Protein AF-A0A078IQ07-F1 (afdb_monomer_lite)

Structure (mmCIF, N/CA/C/O backbone):
data_AF-A0A078IQ07-F1
#
_entry.id   AF-A0A078IQ07-F1
#
loop_
_atom_site.group_PDB
_atom_site.id
_atom_site.type_symbol
_atom_site.label_atom_id
_atom_site.label_alt_id
_atom_site.label_comp_id
_atom_site.label_asym_id
_atom_site.label_entity_id
_atom_site.label_seq_id
_atom_site.pdbx_PDB_ins_code
_atom_site.Cartn_x
_atom_site.Cartn_y
_atom_site.Cartn_z
_atom_site.occupancy
_atom_site.B_iso_or_equiv
_atom_site.auth_seq_id
_atom_site.auth_comp_id
_atom_site.auth_asym_id
_atom_site.auth_atom_id
_atom_site.pdbx_PDB_model_num
ATOM 1 N N . MET A 1 1 ? -13.495 -13.438 17.071 1.00 44.78 1 MET A N 1
ATOM 2 C CA . MET A 1 1 ? -13.556 -13.092 15.633 1.00 44.78 1 MET A CA 1
ATOM 3 C C . MET A 1 1 ? -12.244 -12.406 15.246 1.00 44.78 1 MET A C 1
ATOM 5 O O . MET A 1 1 ? -12.105 -11.219 15.484 1.00 44.78 1 MET A O 1
ATOM 9 N N . SER A 1 2 ? -11.256 -13.152 14.739 1.00 52.88 2 SER A N 1
ATOM 10 C CA . SER A 1 2 ? -9.879 -12.670 14.461 1.00 52.88 2 SER A CA 1
ATOM 11 C C . SER A 1 2 ? -9.335 -13.111 13.085 1.00 52.88 2 SER A C 1
ATOM 13 O O . SER A 1 2 ? -8.196 -12.823 12.738 1.00 52.88 2 SER A O 1
ATOM 15 N N . ALA A 1 3 ? -10.172 -13.745 12.255 1.00 54.69 3 ALA A N 1
ATOM 16 C CA . ALA A 1 3 ? -9.835 -14.213 10.906 1.00 54.69 3 ALA A CA 1
ATOM 17 C C . ALA A 1 3 ? -9.666 -13.144 9.786 1.00 54.69 3 ALA A C 1
ATOM 19 O O . ALA A 1 3 ? -8.948 -13.432 8.823 1.00 54.69 3 ALA A O 1
ATOM 20 N N . PRO A 1 4 ? -10.267 -11.930 9.830 1.00 66.81 4 PRO A N 1
ATOM 21 C CA . PRO A 1 4 ? -10.241 -11.045 8.658 1.00 66.81 4 PRO A CA 1
ATOM 22 C C . PRO A 1 4 ? -8.871 -10.397 8.403 1.00 66.81 4 PRO A C 1
ATOM 24 O O . PRO A 1 4 ? -8.485 -10.227 7.251 1.00 66.81 4 PRO A O 1
ATOM 27 N N . VAL A 1 5 ? -8.099 -10.082 9.448 1.00 66.25 5 VAL A N 1
ATOM 28 C CA . VAL A 1 5 ? -6.788 -9.416 9.307 1.00 66.25 5 VAL A CA 1
ATOM 29 C C . VAL A 1 5 ? -5.743 -10.348 8.695 1.00 66.25 5 VAL A C 1
ATOM 31 O O . VAL A 1 5 ? -5.036 -9.949 7.773 1.00 66.25 5 VAL A O 1
ATOM 34 N N . LEU A 1 6 ? -5.680 -11.599 9.163 1.00 71.69 6 LEU A N 1
ATOM 35 C CA . LEU A 1 6 ? -4.736 -12.599 8.653 1.00 71.69 6 LEU A CA 1
ATOM 36 C C . LEU A 1 6 ? -4.984 -12.906 7.170 1.00 71.69 6 LEU A C 1
ATOM 38 O O . LEU A 1 6 ? -4.038 -12.998 6.397 1.00 71.69 6 LEU A O 1
ATOM 42 N N . SER A 1 7 ? -6.254 -12.957 6.759 1.00 77.94 7 SER A N 1
ATOM 43 C CA . SER A 1 7 ? -6.643 -13.165 5.358 1.00 77.94 7 SER A CA 1
ATOM 44 C C . SER A 1 7 ? -6.202 -12.003 4.455 1.00 77.94 7 SER A C 1
ATOM 46 O O . SER A 1 7 ? -5.711 -12.213 3.349 1.00 77.94 7 SER A O 1
ATOM 48 N N . VAL A 1 8 ? -6.331 -10.757 4.928 1.00 78.75 8 VAL A N 1
ATOM 49 C CA . VAL A 1 8 ? -5.872 -9.569 4.185 1.00 78.75 8 VAL A CA 1
ATOM 50 C C . VAL A 1 8 ? -4.345 -9.528 4.089 1.00 78.75 8 VAL A C 1
ATOM 52 O O . VAL A 1 8 ? -3.809 -9.124 3.054 1.00 78.75 8 VAL A O 1
ATOM 55 N N . LEU A 1 9 ? -3.647 -9.956 5.142 1.00 80.12 9 LEU A N 1
ATOM 56 C CA . LEU A 1 9 ? -2.187 -10.010 5.179 1.00 80.12 9 LEU A CA 1
ATOM 57 C C . LEU A 1 9 ? -1.645 -11.034 4.171 1.00 80.12 9 LEU A C 1
ATOM 59 O O . LEU A 1 9 ? -0.750 -10.702 3.397 1.00 80.12 9 LEU A O 1
ATOM 63 N N . ASP A 1 10 ? -2.256 -12.220 4.107 1.00 82.25 10 ASP A N 1
ATOM 64 C CA . ASP A 1 10 ? -1.909 -13.280 3.151 1.00 82.25 10 ASP A CA 1
ATOM 65 C C . ASP A 1 10 ? -2.081 -12.819 1.691 1.00 82.25 10 ASP A C 1
ATOM 67 O O . ASP A 1 10 ? -1.183 -12.970 0.860 1.00 82.25 10 ASP A O 1
ATOM 71 N N . ILE A 1 11 ? -3.179 -12.113 1.392 1.00 84.69 11 ILE A N 1
ATOM 72 C CA . ILE A 1 11 ? -3.427 -11.538 0.060 1.00 84.69 11 ILE A CA 1
ATOM 73 C C . ILE A 1 11 ? -2.379 -10.475 -0.310 1.00 84.69 11 ILE A C 1
ATOM 75 O O . ILE A 1 11 ? -1.916 -10.436 -1.456 1.00 84.69 11 ILE A O 1
ATOM 79 N N . ARG A 1 12 ? -2.011 -9.578 0.619 1.00 83.50 12 ARG A N 1
ATOM 80 C CA . ARG A 1 12 ? -1.007 -8.527 0.352 1.00 83.50 12 ARG A CA 1
ATOM 81 C C . ARG A 1 12 ? 0.399 -9.115 0.209 1.00 83.50 12 ARG A C 1
ATOM 83 O O . ARG A 1 12 ? 1.117 -8.717 -0.707 1.00 83.50 12 ARG A O 1
ATOM 90 N N . LEU A 1 13 ? 0.756 -10.109 1.026 1.00 85.25 13 LEU A N 1
ATOM 91 C CA . LEU A 1 13 ? 2.004 -10.868 0.887 1.00 85.25 13 LEU A CA 1
ATOM 92 C C . LEU A 1 13 ? 2.065 -11.612 -0.449 1.00 85.25 13 LEU A C 1
ATOM 94 O O . LEU A 1 13 ? 3.088 -11.566 -1.126 1.00 85.25 13 LEU A O 1
ATOM 98 N N . GLY A 1 14 ? 0.965 -12.238 -0.873 1.00 85.69 14 GLY A N 1
ATOM 99 C CA . GLY A 1 14 ? 0.876 -12.910 -2.168 1.00 85.69 14 GLY A CA 1
ATOM 100 C C . GLY A 1 14 ? 1.056 -11.959 -3.357 1.00 85.69 14 GLY A C 1
ATOM 101 O O . GLY A 1 14 ? 1.670 -12.343 -4.355 1.00 85.69 14 GLY A O 1
ATOM 102 N N . ARG A 1 15 ? 0.565 -10.715 -3.249 1.00 85.50 15 ARG A N 1
ATOM 103 C CA . ARG A 1 15 ? 0.795 -9.652 -4.246 1.00 85.50 15 ARG A CA 1
ATOM 104 C C . ARG A 1 15 ? 2.253 -9.186 -4.261 1.00 85.50 15 ARG A C 1
ATOM 106 O O . ARG A 1 15 ? 2.841 -9.119 -5.334 1.00 85.50 15 ARG A O 1
ATOM 113 N N . LEU A 1 16 ? 2.849 -8.941 -3.092 1.00 84.88 16 LEU A N 1
ATOM 114 C CA . LEU A 1 16 ? 4.262 -8.560 -2.974 1.00 84.88 16 LEU A CA 1
ATOM 115 C C . LEU A 1 16 ? 5.191 -9.651 -3.516 1.00 84.88 16 LEU A C 1
ATOM 117 O O . LEU A 1 16 ? 6.114 -9.363 -4.270 1.00 84.88 16 LEU A O 1
ATOM 121 N N . ARG A 1 17 ? 4.912 -10.913 -3.180 1.00 85.12 17 ARG A N 1
ATOM 122 C CA . ARG A 1 17 ? 5.669 -12.068 -3.665 1.00 85.12 17 ARG A CA 1
ATOM 123 C C . ARG A 1 17 ? 5.620 -12.181 -5.187 1.00 85.12 17 ARG A C 1
ATOM 125 O O . ARG A 1 17 ? 6.654 -12.422 -5.796 1.00 85.12 17 ARG A O 1
ATOM 132 N N . ARG A 1 18 ? 4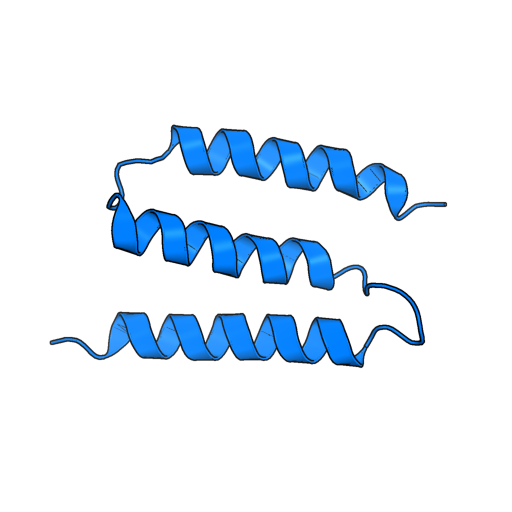.450 -12.006 -5.809 1.00 83.94 18 ARG A N 1
ATOM 133 C CA . ARG A 1 18 ? 4.339 -12.000 -7.278 1.00 83.94 18 ARG A CA 1
ATOM 134 C C . ARG A 1 18 ? 5.144 -10.864 -7.894 1.00 83.94 18 ARG A C 1
ATOM 136 O O . ARG A 1 18 ? 5.962 -11.115 -8.766 1.00 83.94 18 ARG A O 1
ATOM 143 N N . ALA A 1 19 ? 5.007 -9.661 -7.347 1.00 79.62 19 ALA A N 1
ATOM 144 C CA . ALA A 1 19 ? 5.743 -8.502 -7.825 1.00 79.62 19 ALA A CA 1
ATOM 145 C C . ALA A 1 19 ? 7.274 -8.627 -7.653 1.00 79.62 19 ALA A C 1
ATOM 147 O O . ALA A 1 19 ? 8.019 -8.039 -8.432 1.00 79.62 19 ALA A O 1
ATOM 148 N N . LEU A 1 20 ? 7.743 -9.395 -6.660 1.00 79.12 20 LEU A N 1
ATOM 149 C CA . LEU A 1 20 ? 9.154 -9.765 -6.488 1.00 79.12 20 LEU A CA 1
ATOM 150 C C . LEU A 1 20 ? 9.638 -10.775 -7.533 1.00 79.12 20 LEU A C 1
ATOM 152 O O . LEU A 1 20 ? 10.788 -10.708 -7.949 1.00 79.12 20 LEU A O 1
ATOM 156 N N . HIS A 1 21 ? 8.784 -11.718 -7.934 1.00 80.69 21 HIS A N 1
ATOM 157 C CA . HIS A 1 21 ? 9.130 -12.742 -8.922 1.00 80.69 21 HIS A CA 1
ATOM 158 C C . HIS A 1 21 ? 9.028 -12.252 -10.372 1.00 80.69 21 HIS A C 1
ATOM 160 O O . HIS A 1 21 ? 9.721 -12.786 -11.225 1.00 80.69 21 HIS A O 1
ATOM 166 N N . GLU A 1 22 ? 8.185 -11.257 -10.653 1.00 80.12 22 GLU A N 1
ATOM 167 C CA . GLU A 1 22 ? 8.020 -10.657 -11.990 1.00 80.12 22 GLU A CA 1
ATOM 168 C C . GLU A 1 22 ? 9.156 -9.689 -12.365 1.00 80.12 22 GLU A C 1
ATOM 170 O O . GLU A 1 22 ? 9.240 -9.230 -13.500 1.00 80.12 22 GLU A O 1
ATOM 175 N N . GLY A 1 23 ? 10.022 -9.351 -11.412 1.00 70.69 23 GLY A N 1
ATOM 176 C CA . GLY A 1 23 ? 11.189 -8.519 -11.646 1.00 70.69 23 GLY A CA 1
ATOM 177 C C . GLY A 1 23 ? 12.368 -9.330 -12.176 1.00 70.69 23 GLY A C 1
ATOM 178 O O . GLY A 1 23 ? 13.114 -9.900 -11.382 1.00 70.69 23 GLY A O 1
ATOM 179 N N . ASP A 1 24 ? 12.571 -9.365 -13.496 1.00 63.94 24 ASP A N 1
ATOM 180 C CA . ASP A 1 24 ? 13.745 -9.971 -14.155 1.00 63.94 24 ASP A CA 1
ATOM 181 C C . ASP A 1 24 ? 15.031 -9.152 -13.878 1.00 63.94 24 ASP A C 1
ATOM 183 O O . ASP A 1 24 ? 15.594 -8.493 -14.749 1.00 63.94 24 ASP A O 1
ATOM 187 N N . GLY A 1 25 ? 15.489 -9.139 -12.622 1.00 65.38 25 GLY A N 1
ATOM 188 C CA . GLY A 1 25 ? 16.702 -8.431 -12.184 1.00 65.38 25 GLY A CA 1
ATOM 189 C C . GLY A 1 25 ? 16.506 -6.961 -11.783 1.00 65.38 25 GLY A C 1
ATOM 190 O O . GLY A 1 25 ? 17.451 -6.341 -11.299 1.00 65.38 25 GLY A O 1
ATOM 191 N N . GLY A 1 26 ? 15.288 -6.424 -11.909 1.00 68.38 26 GLY A N 1
ATOM 192 C CA . GLY A 1 26 ? 14.859 -5.123 -11.376 1.00 68.38 26 GLY A CA 1
ATOM 193 C C . GLY A 1 26 ? 13.571 -5.247 -10.555 1.00 68.38 26 GLY A C 1
ATOM 194 O O . GLY A 1 26 ? 12.926 -6.289 -10.559 1.00 68.38 26 GLY A O 1
ATOM 195 N N . PHE A 1 27 ? 13.163 -4.205 -9.831 1.00 70.44 27 PHE A N 1
ATOM 196 C CA . PHE A 1 27 ? 11.845 -4.208 -9.178 1.00 70.44 27 PHE A CA 1
ATOM 197 C C . PHE A 1 27 ? 10.759 -4.145 -10.241 1.00 70.44 27 PHE A C 1
ATOM 199 O O . PHE A 1 27 ? 10.905 -3.320 -11.126 1.00 70.44 27 PHE A O 1
ATOM 206 N N . SER A 1 28 ? 9.688 -4.945 -10.169 1.00 76.62 28 SER A N 1
ATOM 207 C CA . SER A 1 28 ? 8.534 -4.801 -11.080 1.00 76.62 28 SER A CA 1
ATOM 208 C C . SER A 1 28 ? 7.722 -3.528 -10.765 1.00 76.62 28 SER A C 1
ATOM 210 O O . SER A 1 28 ? 7.777 -3.039 -9.629 1.00 76.62 28 SER A O 1
ATOM 212 N N . PRO A 1 29 ? 6.908 -2.996 -11.701 1.00 72.06 29 PRO A N 1
ATOM 213 C CA . PRO A 1 29 ? 6.139 -1.772 -11.454 1.00 72.06 29 PRO A CA 1
ATOM 214 C C . PRO A 1 29 ? 5.135 -1.954 -10.304 1.00 72.06 29 PRO A C 1
ATOM 216 O O . PRO A 1 29 ? 4.797 -1.013 -9.588 1.00 72.06 29 PRO A O 1
ATOM 219 N N . GLY A 1 30 ? 4.680 -3.194 -10.086 1.00 77.75 30 GLY A N 1
ATOM 220 C CA . GLY A 1 30 ? 3.788 -3.572 -8.991 1.00 77.75 30 GLY A CA 1
ATOM 221 C C . GLY A 1 30 ? 4.485 -3.773 -7.642 1.00 77.75 30 GLY A C 1
ATOM 222 O O . GLY A 1 30 ? 3.798 -3.891 -6.624 1.00 77.75 30 GLY A O 1
ATOM 223 N N . PHE A 1 31 ? 5.821 -3.792 -7.596 1.00 82.69 31 PHE A N 1
ATOM 224 C CA . PHE A 1 31 ? 6.581 -4.111 -6.386 1.00 82.69 31 PHE A CA 1
ATOM 225 C C . PHE A 1 31 ? 6.456 -3.033 -5.314 1.00 82.69 31 PHE A C 1
ATOM 227 O O . PHE A 1 31 ? 6.021 -3.327 -4.200 1.00 82.69 31 PHE A O 1
ATOM 234 N N . PHE A 1 32 ? 6.789 -1.783 -5.643 1.00 81.44 32 PHE A N 1
ATOM 235 C CA . PHE A 1 32 ? 6.706 -0.681 -4.683 1.00 81.44 32 PHE A CA 1
ATOM 236 C C . PHE A 1 32 ? 5.274 -0.448 -4.186 1.00 81.44 32 PHE A C 1
ATOM 238 O O . PHE A 1 32 ? 5.099 -0.362 -2.969 1.00 81.44 32 PHE A O 1
ATOM 245 N N . PRO A 1 33 ? 4.235 -0.445 -5.048 1.00 80.38 33 PRO A N 1
ATOM 246 C CA . PRO A 1 33 ? 2.848 -0.404 -4.594 1.00 80.38 33 PRO A CA 1
ATOM 247 C C . PRO A 1 33 ? 2.482 -1.553 -3.646 1.00 80.38 33 PRO A C 1
ATOM 249 O O . PRO A 1 33 ? 1.824 -1.316 -2.635 1.00 80.38 33 PRO A O 1
ATOM 252 N N . ALA A 1 34 ? 2.914 -2.789 -3.923 1.00 82.56 34 ALA A N 1
ATOM 253 C CA . ALA A 1 34 ? 2.598 -3.941 -3.076 1.00 82.56 34 ALA A CA 1
ATOM 254 C C . ALA A 1 34 ? 3.341 -3.914 -1.727 1.00 82.56 34 ALA A C 1
ATOM 256 O O . ALA A 1 34 ? 2.740 -4.200 -0.688 1.00 82.56 34 ALA A O 1
ATOM 257 N N . LEU A 1 35 ? 4.623 -3.535 -1.728 1.00 83.88 35 LEU A N 1
ATOM 258 C CA . LEU A 1 35 ? 5.438 -3.369 -0.519 1.00 83.88 35 LEU A CA 1
ATOM 259 C C . LEU A 1 35 ? 4.840 -2.290 0.384 1.00 83.88 35 LEU A C 1
ATOM 261 O O . LEU A 1 35 ? 4.728 -2.442 1.601 1.00 83.88 35 LEU A O 1
ATOM 265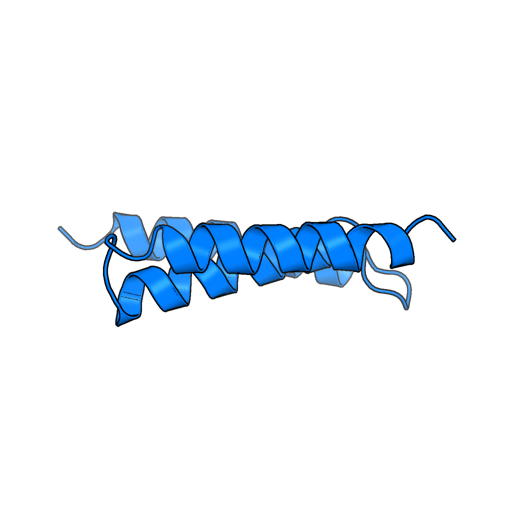 N N . PHE A 1 36 ? 4.410 -1.208 -0.245 1.00 80.88 36 PHE A N 1
ATOM 266 C CA . PHE A 1 36 ? 3.784 -0.082 0.403 1.00 80.88 36 PHE A CA 1
ATOM 267 C C . PHE A 1 36 ? 2.440 -0.432 1.046 1.00 80.88 36 PHE A C 1
ATOM 269 O O . PHE A 1 36 ? 2.187 -0.080 2.200 1.00 80.88 36 PHE A O 1
ATOM 276 N N . ASP A 1 37 ? 1.591 -1.163 0.323 1.00 82.31 37 ASP A N 1
ATOM 277 C CA . ASP A 1 37 ? 0.305 -1.636 0.835 1.00 82.31 37 ASP A CA 1
ATOM 278 C C . ASP A 1 37 ? 0.527 -2.517 2.083 1.00 82.31 37 ASP A C 1
ATOM 280 O O . ASP A 1 37 ? -0.241 -2.459 3.046 1.00 82.31 37 ASP A O 1
ATOM 284 N N . LEU A 1 38 ? 1.606 -3.304 2.108 1.00 83.88 38 LEU A N 1
ATOM 285 C CA . LEU A 1 38 ? 1.985 -4.109 3.268 1.00 83.88 38 LEU A CA 1
ATOM 286 C C . LEU A 1 38 ? 2.444 -3.245 4.458 1.00 83.88 38 LEU A C 1
ATOM 288 O O . LEU A 1 38 ? 1.978 -3.451 5.578 1.00 83.88 38 LEU A O 1
ATOM 292 N N . LEU A 1 39 ? 3.311 -2.255 4.219 1.00 83.44 39 LEU A N 1
ATOM 293 C CA . LEU A 1 39 ? 3.806 -1.329 5.247 1.00 83.44 39 LEU A CA 1
ATOM 294 C C . LEU A 1 39 ? 2.672 -0.523 5.886 1.00 83.44 39 LEU A C 1
ATOM 296 O O . LEU A 1 39 ? 2.602 -0.418 7.111 1.00 83.44 39 LEU A O 1
ATOM 300 N N . LEU A 1 40 ? 1.754 -0.001 5.071 1.00 79.31 40 LEU A N 1
ATOM 301 C CA . LEU A 1 40 ? 0.608 0.758 5.558 1.00 79.31 40 LEU A CA 1
ATOM 302 C C . LEU A 1 40 ? -0.309 -0.106 6.435 1.00 79.31 40 LEU A C 1
ATOM 304 O O . LEU A 1 40 ? -0.775 0.365 7.471 1.00 79.31 40 LEU A O 1
ATOM 308 N N . LEU A 1 41 ? -0.535 -1.370 6.058 1.00 80.19 41 LEU A N 1
ATOM 309 C CA . LEU A 1 41 ? -1.312 -2.308 6.872 1.00 80.19 41 LEU A CA 1
ATOM 310 C C . LEU A 1 41 ? -0.636 -2.565 8.228 1.00 80.19 41 LEU A C 1
ATOM 312 O O . LEU A 1 41 ? -1.308 -2.528 9.257 1.00 80.19 41 LEU A O 1
ATOM 316 N N . SER A 1 42 ? 0.684 -2.773 8.245 1.00 79.25 42 SER A N 1
ATOM 317 C CA . SER A 1 42 ? 1.459 -2.960 9.480 1.00 79.25 42 SER A CA 1
ATOM 318 C C . SER A 1 42 ? 1.376 -1.739 10.396 1.00 79.25 42 SER A C 1
ATOM 320 O O . SER A 1 42 ? 1.161 -1.874 11.599 1.00 79.25 42 SER A O 1
ATOM 322 N N . VAL A 1 43 ? 1.472 -0.535 9.829 1.00 77.94 43 VAL A N 1
ATOM 323 C CA . VAL A 1 43 ? 1.329 0.715 10.581 1.00 77.94 43 VAL A CA 1
ATOM 324 C C . VAL A 1 43 ? -0.085 0.866 11.147 1.00 77.94 43 VAL A C 1
ATOM 326 O O . VAL A 1 43 ? -0.234 1.196 12.319 1.00 77.94 43 VAL A O 1
ATOM 329 N N . GLN A 1 44 ? -1.124 0.562 10.366 1.00 74.06 44 GLN A N 1
ATOM 330 C CA . GLN A 1 44 ? -2.516 0.591 10.836 1.00 74.06 44 GLN A CA 1
ATOM 331 C C . GLN A 1 44 ? -2.798 -0.443 11.934 1.00 74.06 44 GLN A C 1
ATOM 333 O O . GLN A 1 44 ? -3.633 -0.193 12.800 1.00 74.06 44 GLN A O 1
ATOM 338 N N . LEU A 1 45 ? -2.102 -1.583 11.926 1.00 74.94 45 LEU A N 1
ATOM 339 C CA . LEU A 1 45 ? -2.201 -2.598 12.978 1.00 74.94 45 LEU A CA 1
ATOM 340 C C . LEU A 1 45 ? -1.540 -2.158 14.290 1.00 74.94 45 LEU A C 1
ATOM 342 O O . LEU A 1 45 ? -2.051 -2.491 15.355 1.00 74.94 45 LEU A O 1
ATOM 346 N N . ILE A 1 46 ? -0.435 -1.410 14.221 1.00 74.94 46 ILE A N 1
ATOM 347 C CA . ILE A 1 46 ? 0.310 -0.939 15.401 1.00 74.94 46 ILE A CA 1
ATOM 348 C C . ILE A 1 46 ? -0.308 0.343 15.980 1.00 74.94 46 ILE A C 1
ATOM 350 O O . ILE A 1 46 ? -0.455 0.465 17.193 1.00 74.94 46 ILE A O 1
ATOM 354 N N . LEU A 1 47 ? -0.659 1.302 15.120 1.00 73.94 47 LEU A N 1
ATOM 355 C CA . LEU A 1 47 ? -1.105 2.649 15.504 1.00 73.94 47 LEU A CA 1
ATOM 356 C C . LEU A 1 47 ? -2.631 2.831 15.449 1.00 73.94 47 LEU A C 1
ATOM 358 O O . LEU A 1 47 ? -3.146 3.849 15.905 1.00 73.94 47 LEU A O 1
ATOM 362 N N . GLY A 1 48 ? -3.366 1.855 14.915 1.00 67.06 48 GLY A N 1
ATOM 363 C CA . GLY A 1 48 ? -4.812 1.928 14.741 1.00 67.06 48 GLY A CA 1
ATOM 364 C C . GLY A 1 48 ? -5.259 2.715 13.492 1.00 67.06 48 GLY A C 1
ATOM 365 O O . GLY A 1 48 ? -4.453 3.319 12.774 1.00 67.06 48 GLY A O 1
ATOM 366 N N . PRO A 1 49 ? -6.575 2.717 13.201 1.00 59.88 49 PRO A N 1
ATOM 367 C CA . PRO A 1 49 ? -7.153 3.274 11.973 1.00 59.88 49 PRO A CA 1
ATOM 368 C C . PRO A 1 49 ? -7.127 4.812 11.877 1.00 59.88 49 PRO A C 1
ATOM 370 O O . PRO A 1 49 ? -7.527 5.353 10.849 1.00 59.88 49 PRO A O 1
ATOM 373 N N . SER A 1 50 ? -6.659 5.537 12.900 1.00 59.16 50 SER A N 1
ATOM 374 C CA . SER A 1 50 ? -6.672 7.011 12.926 1.00 59.16 50 SER A CA 1
ATOM 375 C C . SER A 1 50 ? -5.589 7.673 12.062 1.00 59.16 50 SER A C 1
ATOM 377 O O . SER A 1 50 ? -5.535 8.896 11.962 1.00 59.16 50 SER A O 1
ATOM 379 N N . SER A 1 51 ? -4.735 6.900 11.392 1.00 61.72 51 SER A N 1
ATOM 380 C CA . SER A 1 51 ? -3.540 7.411 10.717 1.00 61.72 51 SER A CA 1
ATOM 381 C C . SER A 1 51 ? -3.776 7.858 9.263 1.00 61.72 51 SER A C 1
ATOM 383 O O . SER A 1 51 ? -3.023 7.529 8.343 1.00 61.72 51 SER A O 1
ATOM 385 N N . ASN A 1 52 ? -4.822 8.653 9.029 1.00 66.38 52 ASN A N 1
ATOM 386 C CA . ASN A 1 52 ? -5.094 9.232 7.704 1.00 66.38 52 ASN A CA 1
ATOM 387 C C . ASN A 1 52 ? -3.915 10.079 7.184 1.00 66.38 52 ASN A C 1
ATOM 389 O O . ASN A 1 52 ? -3.649 10.097 5.984 1.00 66.38 52 ASN A O 1
ATOM 393 N N . GLU A 1 53 ? -3.176 10.731 8.083 1.00 66.94 53 GLU A N 1
ATOM 394 C CA . GLU A 1 53 ? -1.963 11.495 7.767 1.00 66.94 53 GLU A CA 1
ATOM 395 C C . GLU A 1 53 ? -0.818 10.597 7.307 1.00 66.94 53 GLU A C 1
ATOM 397 O O . GLU A 1 53 ? -0.158 10.912 6.320 1.00 66.94 53 GLU A O 1
ATOM 402 N N . ILE A 1 54 ? -0.649 9.434 7.944 1.00 66.94 54 ILE A N 1
ATOM 403 C CA . ILE A 1 54 ? 0.311 8.415 7.518 1.00 66.94 54 ILE A CA 1
ATOM 404 C C . ILE A 1 54 ? -0.063 7.956 6.117 1.00 66.94 54 ILE A C 1
ATOM 406 O O . ILE A 1 54 ? 0.758 8.078 5.220 1.00 66.94 54 ILE A O 1
ATOM 410 N N . ARG A 1 55 ? -1.312 7.545 5.868 1.00 69.44 55 ARG A N 1
ATOM 411 C CA . ARG A 1 55 ? -1.758 7.137 4.523 1.00 69.44 55 A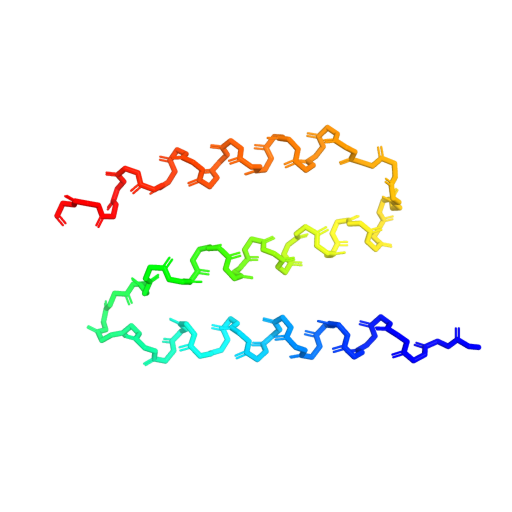RG A CA 1
ATOM 412 C C . ARG A 1 55 ? -1.456 8.195 3.452 1.00 69.44 55 ARG A C 1
ATOM 414 O O . ARG A 1 55 ? -1.051 7.839 2.347 1.00 69.44 55 ARG A O 1
ATOM 421 N N . ARG A 1 56 ? -1.634 9.480 3.777 1.00 69.00 56 ARG A N 1
ATOM 422 C CA . ARG A 1 56 ? -1.375 10.611 2.871 1.00 69.00 56 ARG A CA 1
ATOM 423 C C . ARG A 1 56 ? 0.120 10.834 2.626 1.00 69.00 56 ARG A C 1
ATOM 425 O O . ARG A 1 56 ? 0.524 10.936 1.473 1.00 69.00 56 ARG A O 1
ATOM 432 N N . PHE A 1 57 ? 0.927 10.858 3.686 1.00 69.31 57 PHE A N 1
ATOM 433 C CA . PHE A 1 57 ? 2.387 10.979 3.616 1.00 69.31 57 PHE A CA 1
ATOM 434 C C . PHE A 1 57 ? 2.999 9.842 2.797 1.00 69.31 57 PHE A C 1
ATOM 436 O O . PHE A 1 57 ? 3.785 10.053 1.878 1.00 69.31 57 PHE A O 1
ATOM 443 N N . PHE A 1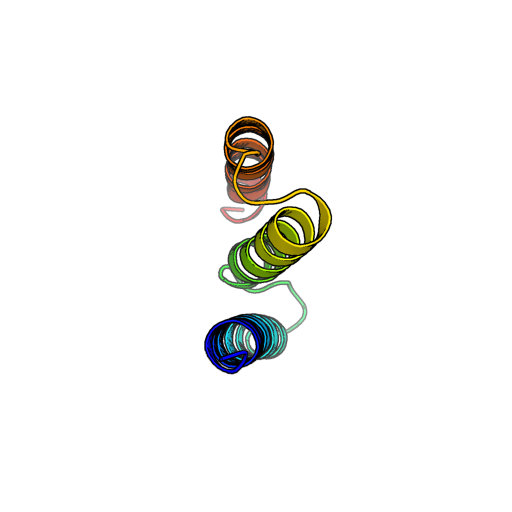 58 ? 2.549 8.628 3.078 1.00 68.12 58 PHE A N 1
ATOM 444 C CA . PHE A 1 58 ? 2.975 7.427 2.392 1.00 68.12 58 PHE A CA 1
ATOM 445 C C . PHE A 1 58 ? 2.531 7.463 0.907 1.00 68.12 58 PHE A C 1
ATOM 447 O O . PHE A 1 58 ? 3.336 7.173 0.022 1.00 68.12 58 PHE A O 1
ATOM 454 N N . GLY A 1 59 ? 1.305 7.900 0.587 1.00 70.25 59 GLY A N 1
ATOM 455 C CA . GLY A 1 59 ? 0.847 8.023 -0.807 1.00 70.25 59 GLY A CA 1
ATOM 456 C C . GLY A 1 59 ? 1.695 8.988 -1.647 1.00 70.25 59 GLY A C 1
ATOM 457 O O . GLY A 1 59 ? 1.938 8.732 -2.826 1.00 70.25 59 GLY A O 1
ATOM 458 N N . LEU A 1 60 ? 2.211 10.052 -1.024 1.00 71.25 60 LEU A N 1
ATOM 459 C CA . LEU A 1 60 ? 3.152 10.976 -1.660 1.00 71.25 60 LEU A CA 1
ATOM 460 C C . LEU A 1 60 ? 4.502 10.314 -1.956 1.00 71.25 60 LEU A C 1
ATOM 462 O O . LEU A 1 60 ? 5.055 10.554 -3.023 1.00 71.25 60 LEU A O 1
ATOM 466 N N . ILE A 1 61 ? 5.010 9.449 -1.071 1.00 70.69 61 ILE A N 1
ATOM 467 C CA . ILE A 1 61 ? 6.257 8.702 -1.310 1.00 70.69 61 ILE A CA 1
ATOM 468 C C . ILE A 1 61 ? 6.118 7.803 -2.543 1.00 70.69 61 ILE A C 1
ATOM 470 O O . ILE A 1 61 ? 6.991 7.819 -3.402 1.00 70.69 61 ILE A O 1
ATOM 474 N N . VAL A 1 62 ? 5.012 7.063 -2.678 1.00 66.62 62 VAL A N 1
ATOM 475 C CA . VAL A 1 62 ? 4.784 6.204 -3.858 1.00 66.62 62 VAL A CA 1
ATOM 476 C C . VAL A 1 62 ? 4.706 7.033 -5.135 1.00 66.62 62 VAL A C 1
ATOM 478 O O . VAL A 1 62 ? 5.335 6.680 -6.127 1.00 66.62 62 VAL A O 1
ATOM 481 N N .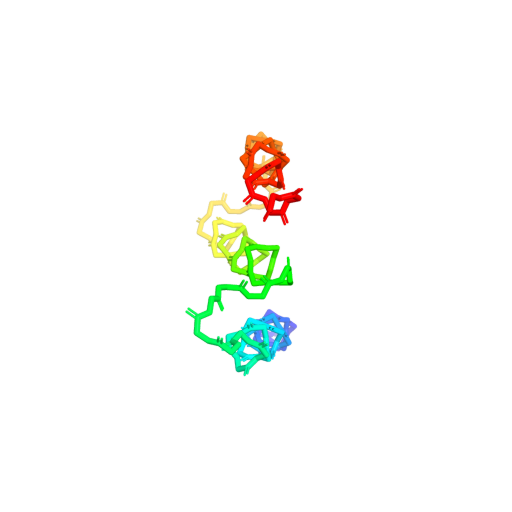 PHE A 1 63 ? 3.983 8.155 -5.106 1.00 67.56 63 PHE A N 1
ATOM 482 C CA . PHE A 1 63 ? 3.900 9.060 -6.251 1.00 67.56 63 PHE A CA 1
ATOM 483 C C . PHE A 1 63 ? 5.270 9.632 -6.649 1.00 67.56 63 PHE A C 1
ATOM 485 O O . PHE A 1 63 ? 5.548 9.733 -7.835 1.00 67.56 63 PHE A O 1
ATOM 492 N N . GLN A 1 64 ? 6.136 9.954 -5.681 1.00 65.50 64 GLN A N 1
ATOM 493 C CA . GLN A 1 64 ? 7.500 10.455 -5.916 1.00 65.50 64 GLN A CA 1
ATOM 494 C C . GLN A 1 64 ? 8.494 9.369 -6.354 1.00 65.50 64 GLN A C 1
ATOM 496 O O . GLN A 1 64 ? 9.480 9.678 -7.015 1.00 65.50 64 GLN A O 1
ATOM 501 N N . LEU A 1 65 ? 8.248 8.100 -6.016 1.00 64.94 65 LEU A N 1
ATOM 502 C CA . LEU A 1 65 ? 9.050 6.969 -6.497 1.00 64.94 65 LEU A CA 1
ATOM 503 C C . LEU A 1 65 ? 8.627 6.503 -7.901 1.00 64.94 65 LEU A C 1
ATOM 505 O O . LEU A 1 65 ? 9.441 5.938 -8.622 1.00 64.94 65 LEU A O 1
ATOM 509 N N . ASN A 1 66 ? 7.385 6.772 -8.311 1.00 60.28 66 ASN A N 1
ATOM 510 C CA . ASN A 1 66 ? 6.872 6.451 -9.645 1.00 60.28 66 ASN A CA 1
ATOM 511 C C . ASN A 1 66 ? 7.623 7.122 -10.828 1.00 60.28 66 ASN A C 1
ATOM 513 O O . ASN A 1 66 ? 7.852 6.436 -11.820 1.00 60.28 66 ASN A O 1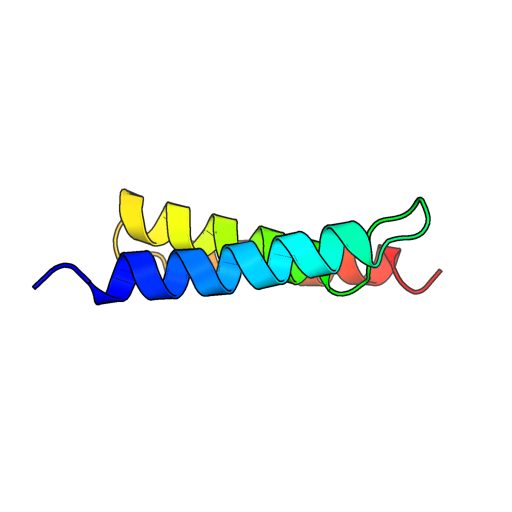
ATOM 517 N N . PRO A 1 67 ? 8.088 8.392 -10.773 1.00 53.12 67 PRO A N 1
ATOM 518 C CA . PRO A 1 67 ? 8.875 8.987 -11.861 1.00 53.12 67 PRO A CA 1
ATOM 519 C C . PRO A 1 67 ? 10.253 8.338 -12.076 1.00 53.12 67 PRO A C 1
ATOM 521 O O . PRO A 1 67 ? 10.866 8.580 -13.108 1.00 53.12 67 PRO A O 1
ATOM 524 N N . PHE A 1 68 ? 10.743 7.499 -11.154 1.00 50.09 68 PHE A N 1
ATOM 525 C CA . PHE A 1 68 ? 11.972 6.716 -11.356 1.00 50.09 68 PHE A CA 1
ATOM 526 C C . PHE A 1 68 ? 11.744 5.414 -12.142 1.00 50.09 68 PHE A C 1
ATOM 528 O O . PHE A 1 68 ? 12.697 4.673 -12.367 1.00 50.09 68 PHE A O 1
ATOM 535 N N . TYR A 1 69 ? 10.500 5.122 -12.533 1.00 47.47 69 TYR A N 1
ATOM 536 C CA . TYR A 1 69 ? 10.115 3.880 -13.204 1.00 47.47 69 TYR A CA 1
ATOM 537 C C . TYR A 1 69 ? 9.783 4.072 -14.700 1.00 47.47 69 TYR A C 1
ATOM 539 O O . TYR A 1 69 ? 9.714 3.102 -15.446 1.00 47.47 69 TYR A O 1
ATOM 547 N N . GLU A 1 70 ? 9.602 5.319 -15.154 1.00 39.75 70 GLU A N 1
ATOM 548 C CA . GLU A 1 70 ? 9.347 5.680 -16.563 1.00 39.75 70 GLU A CA 1
ATOM 549 C C . GLU A 1 70 ? 10.628 6.008 -17.370 1.00 39.75 70 GLU A C 1
ATOM 551 O O . GLU A 1 70 ? 10.545 6.662 -18.409 1.00 39.75 70 GLU A O 1
ATOM 556 N N . ALA A 1 71 ? 11.809 5.565 -16.919 1.00 40.28 71 ALA A N 1
ATOM 557 C CA . ALA A 1 71 ? 13.091 5.774 -17.608 1.00 40.28 71 ALA A CA 1
ATOM 558 C C . ALA A 1 71 ? 13.682 4.469 -18.157 1.00 40.28 71 ALA A C 1
ATOM 560 O O . ALA A 1 71 ? 13.686 3.466 -17.408 1.00 40.28 71 ALA A O 1
#

Foldseek 3Di:
DPPPLVVVLVVLVVQLVVQVVPDPPHGHLSNLVSVLVNVVSVCCVVVNPPPPVVVVVSVVVNVVCNVVVVD

Radius of gyration: 13.59 Å; chains: 1; bounding box: 30×26×33 Å

Sequence (71 aa):
MSAPVLSVLDIRLGRLRRALHEGDGGFSPGFFPALFDLLLLSVQLILGPSSNEIRRFFGLIVFQLNPFYEA

Organism: Brassica napus (NCBI:txid3708)

Secondary structure (DSSP, 8-state):
--HHHHHHHHHHHHHHHHHHHS-SSS--TTHHHHHHHHHHHHHHHHH-TT-HHHHHHHHHHHHHHGGGS--

pLDDT: mean 71.65, std 11.26, range [39.75, 85.69]